Protein AF-A0A9E7K0M8-F1 (afdb_monomer_lite)

Secondary structure (DSSP, 8-state):
-HHHHHHHHHHHHHHHHHHTTSS-HHHHHHHHT-BTTBTTHHHHHHHHHHHHHHHHHHHHHHHHTSSS--HHHHHHHHHHHHHHHTTT--HHHHHHHHHHHHHHT-

Structure (mmCIF, N/CA/C/O backbone):
data_AF-A0A9E7K0M8-F1
#
_entry.id   AF-A0A9E7K0M8-F1
#
loop_
_atom_site.group_PDB
_atom_site.id
_atom_site.type_symbol
_atom_site.label_atom_id
_atom_site.label_alt_id
_atom_site.label_comp_id
_atom_site.label_asym_id
_atom_site.label_entity_id
_atom_site.label_seq_id
_atom_site.pdbx_PDB_ins_code
_atom_site.Cartn_x
_atom_site.Cartn_y
_atom_site.Cartn_z
_atom_site.occupancy
_atom_site.B_iso_or_equiv
_atom_site.auth_seq_id
_atom_site.auth_comp_id
_atom_site.auth_asym_id
_atom_site.auth_atom_id
_atom_site.pdbx_PDB_model_num
ATOM 1 N N . MET A 1 1 ? 20.234 -17.504 -23.427 1.00 54.94 1 MET A N 1
ATOM 2 C CA . MET A 1 1 ? 18.893 -18.111 -23.543 1.00 54.94 1 MET A CA 1
ATOM 3 C C . MET A 1 1 ? 18.097 -17.874 -22.265 1.00 54.94 1 MET A C 1
ATOM 5 O O . MET A 1 1 ? 17.109 -17.171 -22.339 1.00 54.94 1 MET A O 1
ATOM 9 N N . GLU A 1 2 ? 18.609 -18.253 -21.091 1.00 64.62 2 GLU A N 1
ATOM 10 C CA . GLU A 1 2 ? 17.950 -18.014 -19.784 1.00 64.62 2 GLU A CA 1
ATOM 11 C C . GLU A 1 2 ? 17.510 -16.553 -19.509 1.00 64.62 2 GLU A C 1
ATOM 13 O O . GLU A 1 2 ? 16.408 -16.308 -19.026 1.00 64.62 2 GLU A O 1
ATOM 18 N N . SER A 1 3 ? 18.347 -15.561 -19.845 1.00 72.50 3 SER A N 1
ATOM 19 C CA . SER A 1 3 ? 18.064 -14.141 -19.550 1.00 72.50 3 SER A CA 1
ATOM 20 C C . SER A 1 3 ? 16.890 -13.569 -20.364 1.00 72.50 3 SER A C 1
ATOM 22 O O . SER A 1 3 ? 16.057 -12.837 -19.830 1.00 72.50 3 SER A O 1
ATOM 24 N N . SER A 1 4 ? 16.752 -13.963 -21.637 1.00 79.94 4 SER A N 1
ATOM 25 C CA . SER A 1 4 ? 15.642 -13.506 -22.487 1.00 79.94 4 SER A CA 1
ATOM 26 C C . SER A 1 4 ? 14.297 -14.096 -22.063 1.00 79.94 4 SER A C 1
ATOM 28 O O . SER A 1 4 ? 13.265 -13.436 -22.190 1.00 79.94 4 SER A O 1
ATOM 30 N N . ASP A 1 5 ? 14.307 -15.320 -21.536 1.00 88.44 5 ASP A N 1
ATOM 31 C CA . ASP A 1 5 ? 13.095 -15.988 -21.063 1.00 88.44 5 ASP A CA 1
ATOM 32 C C . ASP A 1 5 ? 12.628 -15.407 -19.723 1.00 88.44 5 ASP A C 1
ATOM 34 O O . ASP A 1 5 ? 11.431 -15.177 -19.528 1.00 88.44 5 ASP A O 1
ATOM 38 N N . LEU A 1 6 ? 13.565 -15.071 -18.829 1.00 88.19 6 LEU A N 1
ATOM 39 C CA . LEU A 1 6 ? 13.253 -14.377 -17.579 1.00 88.19 6 LEU A CA 1
ATOM 40 C C . LEU A 1 6 ? 12.683 -12.975 -17.835 1.00 88.19 6 LEU A C 1
ATOM 42 O O . LEU A 1 6 ? 11.679 -12.598 -17.231 1.00 88.19 6 LEU A O 1
ATOM 46 N N . GLN A 1 7 ? 13.267 -12.232 -18.780 1.00 88.88 7 GLN A N 1
ATOM 47 C CA . GLN A 1 7 ? 12.776 -10.909 -19.163 1.00 88.88 7 GLN A CA 1
ATOM 48 C C . GLN A 1 7 ? 11.356 -10.970 -19.743 1.00 88.88 7 GLN A C 1
ATOM 50 O O . GLN A 1 7 ? 10.509 -10.158 -19.372 1.00 88.88 7 GLN A O 1
ATOM 55 N N . ARG A 1 8 ? 11.057 -11.956 -20.600 1.00 91.88 8 ARG A N 1
ATOM 56 C CA . ARG A 1 8 ? 9.691 -12.173 -21.108 1.00 91.88 8 ARG A CA 1
ATOM 57 C C . ARG A 1 8 ? 8.702 -12.464 -19.988 1.00 91.88 8 ARG A C 1
ATOM 59 O O . ARG A 1 8 ? 7.664 -11.816 -19.924 1.00 91.88 8 ARG A O 1
ATOM 66 N N . ARG A 1 9 ? 9.040 -13.381 -19.074 1.00 92.69 9 ARG A N 1
ATOM 67 C CA . ARG A 1 9 ? 8.177 -13.703 -17.926 1.00 92.69 9 ARG A CA 1
ATOM 68 C C . ARG A 1 9 ? 7.910 -12.485 -17.048 1.00 92.69 9 ARG A C 1
ATOM 70 O O . ARG A 1 9 ? 6.783 -12.307 -16.600 1.00 92.69 9 ARG A O 1
ATOM 77 N N . TYR A 1 10 ? 8.921 -11.650 -16.822 1.00 88.31 10 TYR A N 1
ATOM 78 C CA . TYR A 1 10 ? 8.768 -10.414 -16.058 1.00 88.31 10 TYR A CA 1
ATOM 79 C C . TYR A 1 10 ? 7.801 -9.434 -16.738 1.00 88.31 10 TYR A C 1
ATOM 81 O O . TYR A 1 10 ? 6.909 -8.893 -16.082 1.00 88.31 10 TYR A O 1
ATOM 89 N N . ILE A 1 11 ? 7.936 -9.241 -18.053 1.00 89.88 11 ILE A N 1
ATOM 90 C CA . ILE A 1 11 ? 7.057 -8.359 -18.832 1.00 89.88 11 ILE A CA 1
ATOM 91 C C . ILE A 1 11 ? 5.614 -8.876 -18.823 1.00 89.88 11 ILE A C 1
ATOM 93 O O . ILE A 1 11 ? 4.697 -8.101 -18.544 1.00 89.88 11 ILE A O 1
ATOM 97 N N . ASP A 1 12 ? 5.399 -10.168 -19.076 1.00 94.38 12 ASP A N 1
ATOM 98 C CA . ASP A 1 12 ? 4.059 -10.773 -19.094 1.00 94.38 12 ASP A CA 1
ATOM 99 C C . ASP A 1 12 ? 3.374 -10.702 -17.722 1.00 94.38 12 ASP A C 1
ATOM 101 O O . ASP A 1 12 ? 2.181 -10.387 -17.621 1.00 94.38 12 ASP A O 1
ATOM 105 N N . PHE A 1 13 ? 4.134 -10.953 -16.652 1.00 91.25 13 PHE A N 1
ATOM 106 C CA . PHE A 1 13 ? 3.633 -10.869 -15.283 1.00 91.25 13 PHE A CA 1
ATOM 107 C C . PHE A 1 13 ? 3.243 -9.434 -14.923 1.00 91.25 13 PHE A C 1
ATOM 109 O O . PHE A 1 13 ? 2.107 -9.182 -14.522 1.00 91.25 13 PHE A O 1
ATOM 116 N N . THR A 1 14 ? 4.142 -8.478 -15.163 1.00 88.19 14 THR A N 1
ATOM 117 C CA . THR A 1 14 ? 3.890 -7.054 -14.904 1.00 88.19 14 THR A CA 1
ATOM 118 C C . THR A 1 14 ? 2.683 -6.561 -15.704 1.00 88.19 14 THR A C 1
ATOM 120 O O . THR A 1 14 ? 1.791 -5.919 -15.157 1.00 88.19 14 THR A O 1
ATOM 123 N N . SER A 1 15 ? 2.581 -6.941 -16.980 1.00 90.94 15 SER A N 1
ATOM 124 C CA . SER A 1 15 ? 1.446 -6.584 -17.842 1.00 90.94 15 SER A CA 1
ATOM 125 C C . SER A 1 15 ? 0.112 -7.116 -17.310 1.00 90.94 15 SER A C 1
ATOM 127 O O . SER A 1 15 ? -0.915 -6.447 -17.423 1.00 90.94 15 SER A O 1
ATOM 129 N N . THR A 1 16 ? 0.114 -8.310 -16.714 1.00 93.00 16 THR A N 1
ATOM 130 C CA . THR A 1 16 ? -1.080 -8.887 -16.082 1.00 93.00 16 THR A CA 1
ATOM 131 C C . THR A 1 16 ? -1.490 -8.095 -14.844 1.00 93.00 16 THR A C 1
ATOM 133 O O . THR A 1 16 ? -2.660 -7.742 -14.727 1.00 93.00 16 THR A O 1
ATOM 136 N N . LEU A 1 17 ? -0.535 -7.708 -13.994 1.00 88.56 17 LEU A N 1
ATOM 137 C CA . LEU A 1 17 ? -0.805 -6.885 -12.812 1.00 88.56 17 LEU A CA 1
ATOM 138 C C . LEU A 1 17 ? -1.392 -5.505 -13.156 1.00 88.56 17 LEU A C 1
ATOM 140 O O . LEU A 1 17 ? -2.304 -5.035 -12.476 1.00 88.56 17 LEU A O 1
ATOM 144 N N . PHE A 1 18 ? -0.913 -4.869 -14.230 1.00 87.56 18 PHE A N 1
ATOM 145 C CA . PHE A 1 18 ? -1.500 -3.624 -14.741 1.00 87.56 18 PHE A CA 1
ATOM 146 C C . PHE A 1 18 ? -2.917 -3.834 -15.283 1.00 87.56 18 PHE A C 1
ATOM 148 O O . PHE A 1 18 ? -3.816 -3.046 -14.997 1.00 87.56 18 PHE A O 1
ATOM 155 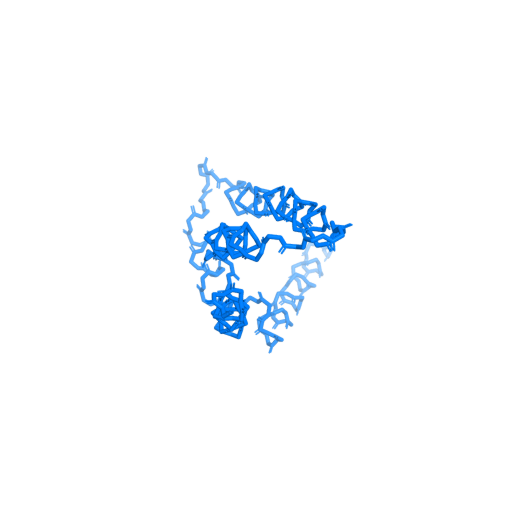N N . ARG A 1 19 ? -3.138 -4.907 -16.054 1.00 89.88 19 ARG A N 1
ATOM 156 C CA . ARG A 1 19 ? -4.451 -5.221 -16.639 1.00 89.88 19 ARG A CA 1
ATOM 157 C C . ARG A 1 19 ? -5.507 -5.518 -15.574 1.00 89.88 19 ARG A C 1
ATOM 159 O O . ARG A 1 19 ? -6.660 -5.140 -15.749 1.00 89.88 19 ARG A O 1
ATOM 166 N N . GLU A 1 20 ? -5.121 -6.188 -14.495 1.00 87.56 20 GLU A N 1
ATOM 167 C CA . GLU A 1 20 ? -6.004 -6.525 -13.371 1.00 87.56 20 GLU A CA 1
ATOM 168 C C . GLU A 1 20 ? -6.189 -5.361 -12.382 1.00 87.56 20 GLU A C 1
ATOM 170 O O . GLU A 1 20 ? -7.044 -5.431 -11.503 1.00 87.56 20 GLU A O 1
ATOM 175 N N . GLY A 1 21 ? -5.443 -4.262 -12.546 1.00 82.75 21 GLY A N 1
ATOM 176 C CA . GLY A 1 21 ? -5.574 -3.067 -11.713 1.00 82.75 21 GLY A CA 1
ATOM 177 C C . GLY A 1 21 ? -4.892 -3.174 -10.347 1.00 82.75 21 GLY A C 1
ATOM 178 O O . GLY A 1 21 ? -5.239 -2.414 -9.441 1.00 82.75 21 GLY A O 1
ATOM 179 N N . PHE A 1 22 ? -3.930 -4.090 -10.199 1.00 80.62 22 PHE A N 1
ATOM 180 C CA . PHE A 1 22 ? -3.025 -4.144 -9.045 1.00 80.62 22 PHE A CA 1
ATOM 181 C C . PHE A 1 22 ? -1.924 -3.087 -9.134 1.00 80.62 22 PHE A C 1
ATOM 183 O O . PHE A 1 22 ? -1.478 -2.576 -8.112 1.00 80.62 22 PHE A O 1
ATOM 190 N N . LEU A 1 23 ? -1.500 -2.749 -10.354 1.00 85.25 23 LEU A N 1
ATOM 191 C CA . LEU A 1 23 ? -0.552 -1.675 -10.632 1.00 85.25 23 LEU A CA 1
ATOM 192 C C . LEU A 1 23 ? -1.225 -0.599 -11.484 1.00 85.25 23 LEU A C 1
ATOM 194 O O . LEU A 1 23 ? -2.046 -0.898 -12.352 1.00 85.25 23 LEU A O 1
ATOM 198 N N . ASP A 1 24 ? -0.861 0.657 -11.250 1.00 84.19 24 ASP A N 1
ATOM 199 C CA . ASP A 1 24 ? -1.292 1.797 -12.055 1.00 84.19 24 ASP A CA 1
ATOM 200 C C . ASP A 1 24 ? -0.101 2.711 -12.401 1.00 84.19 24 ASP A C 1
ATOM 202 O O . ASP A 1 24 ? 1.064 2.387 -12.152 1.00 84.19 24 ASP A O 1
ATOM 206 N N . SER A 1 25 ? -0.383 3.873 -12.992 1.00 84.94 25 SER A N 1
ATOM 207 C CA . SER A 1 25 ? 0.640 4.851 -13.376 1.00 84.94 25 SER A CA 1
ATOM 208 C C . SER A 1 25 ? 1.528 5.330 -12.219 1.00 84.94 25 SER A C 1
ATOM 210 O O . SER A 1 25 ? 2.601 5.872 -12.481 1.00 84.94 25 SER A O 1
ATOM 212 N N . GLN A 1 26 ? 1.114 5.173 -10.956 1.00 82.25 26 GLN A N 1
ATOM 213 C CA . GLN A 1 26 ? 1.948 5.495 -9.793 1.00 82.25 26 GLN A CA 1
ATOM 214 C C . GLN A 1 26 ? 3.121 4.517 -9.673 1.00 82.25 26 GLN A C 1
ATOM 216 O O . GLN A 1 26 ? 4.236 4.938 -9.375 1.00 82.25 26 GLN A O 1
ATOM 221 N N . TYR A 1 27 ? 2.909 3.231 -9.977 1.00 85.00 27 TYR A N 1
ATOM 222 C CA . TYR A 1 27 ? 3.992 2.246 -9.985 1.00 85.00 27 TYR A CA 1
ATOM 223 C C . TYR A 1 27 ? 5.043 2.587 -11.045 1.00 85.00 27 TYR A C 1
ATOM 225 O O . TYR A 1 27 ? 6.239 2.555 -10.771 1.00 85.00 27 TYR A O 1
ATOM 233 N N . THR A 1 28 ? 4.610 3.015 -12.234 1.00 86.06 28 THR A N 1
ATOM 234 C CA . THR A 1 28 ? 5.533 3.479 -13.281 1.00 86.06 28 THR A CA 1
ATOM 235 C C . THR A 1 28 ? 6.321 4.718 -12.845 1.00 86.06 28 THR A C 1
ATOM 237 O O . THR A 1 28 ? 7.510 4.807 -13.133 1.00 86.06 28 THR A O 1
ATOM 240 N N . GLN A 1 29 ? 5.701 5.655 -12.119 1.00 86.00 29 GLN A N 1
ATOM 241 C CA . GLN A 1 29 ? 6.414 6.806 -11.548 1.00 86.00 29 GLN A CA 1
ATOM 242 C C . GLN A 1 29 ? 7.451 6.375 -10.504 1.00 86.00 29 GLN A C 1
ATOM 244 O O . GLN A 1 29 ? 8.558 6.900 -10.503 1.00 86.00 29 GLN A O 1
ATOM 249 N N . LEU A 1 30 ? 7.137 5.388 -9.658 1.00 85.75 30 LEU A N 1
ATOM 250 C CA . LEU A 1 30 ? 8.106 4.820 -8.715 1.00 85.75 30 LEU A CA 1
ATOM 251 C C . LEU A 1 30 ? 9.298 4.181 -9.436 1.00 85.75 30 LEU A C 1
ATOM 253 O O . LEU A 1 30 ? 10.433 4.392 -9.023 1.00 85.75 30 LEU A O 1
ATOM 257 N N . GLN A 1 31 ? 9.062 3.461 -10.536 1.00 86.06 31 GLN A N 1
ATOM 258 C CA . GLN A 1 31 ? 10.138 2.888 -11.351 1.00 86.06 31 GLN A CA 1
ATOM 259 C C . GLN A 1 31 ? 11.026 3.961 -12.000 1.00 86.06 31 GLN A C 1
ATOM 261 O O . GLN A 1 31 ? 12.222 3.745 -12.138 1.00 86.06 31 GLN A O 1
ATOM 266 N N . GLN A 1 32 ? 10.475 5.122 -12.369 1.00 87.81 32 GLN A N 1
ATOM 267 C CA . GLN A 1 32 ? 11.252 6.237 -12.937 1.00 87.81 32 GLN A CA 1
ATOM 268 C C . GLN A 1 32 ? 12.177 6.923 -11.923 1.00 87.81 32 GLN A C 1
ATOM 270 O O . GLN A 1 32 ? 13.108 7.613 -12.328 1.00 87.81 32 GLN A O 1
ATOM 275 N N . LEU A 1 33 ? 11.916 6.760 -10.624 1.00 87.38 33 LEU A N 1
ATOM 276 C CA . LEU A 1 33 ? 12.771 7.273 -9.551 1.00 87.38 33 LEU A CA 1
ATOM 277 C C . LEU A 1 33 ? 13.938 6.330 -9.223 1.00 87.38 33 LEU A C 1
ATOM 279 O O . LEU A 1 33 ? 14.838 6.721 -8.486 1.00 87.38 33 LEU A O 1
ATOM 283 N N . GLN A 1 34 ? 13.918 5.100 -9.743 1.00 88.06 34 GLN A N 1
ATOM 284 C CA . GLN A 1 34 ? 15.026 4.162 -9.624 1.00 88.06 34 GLN A CA 1
ATOM 285 C C . GLN A 1 34 ? 16.083 4.484 -10.684 1.00 88.06 34 GLN A C 1
ATOM 287 O O . GLN A 1 34 ? 15.788 4.525 -11.879 1.00 88.06 34 GLN A O 1
ATOM 292 N N . ASP A 1 35 ? 17.324 4.677 -10.247 1.00 89.56 35 ASP A N 1
ATOM 293 C CA . ASP A 1 35 ? 18.463 4.968 -11.115 1.00 89.56 35 ASP A CA 1
ATOM 294 C C . ASP A 1 35 ? 19.692 4.125 -10.730 1.00 89.56 35 ASP A C 1
ATOM 296 O O . ASP A 1 35 ? 19.648 3.309 -9.808 1.00 89.56 35 ASP A O 1
ATOM 300 N N . GLU A 1 36 ? 20.803 4.296 -11.451 1.00 88.44 36 GLU A N 1
ATOM 301 C CA . GLU A 1 36 ? 22.048 3.556 -11.193 1.00 88.44 36 GLU A CA 1
ATOM 302 C C . GLU A 1 36 ? 22.652 3.845 -9.806 1.00 88.44 36 GLU A C 1
ATOM 304 O O . GLU A 1 36 ? 23.416 3.029 -9.289 1.00 88.44 36 GLU A O 1
ATOM 309 N N . SER A 1 37 ? 22.316 4.986 -9.193 1.00 89.94 37 SER A N 1
ATOM 310 C CA . SER A 1 37 ? 22.773 5.366 -7.854 1.00 89.94 37 SER A CA 1
ATOM 311 C C . SER A 1 37 ? 21.911 4.767 -6.740 1.00 89.94 37 SER A C 1
ATOM 313 O O . SER A 1 37 ? 22.410 4.565 -5.632 1.00 89.94 37 SER A O 1
ATOM 315 N N . ASN A 1 38 ? 20.650 4.436 -7.036 1.00 87.31 38 ASN A N 1
ATOM 316 C CA . ASN A 1 38 ? 19.737 3.757 -6.125 1.00 87.31 38 ASN A CA 1
ATOM 317 C C . ASN A 1 38 ? 18.938 2.639 -6.828 1.00 87.31 38 ASN A C 1
ATOM 319 O O . ASN A 1 38 ? 17.733 2.785 -7.066 1.00 87.31 38 ASN A O 1
ATOM 323 N N . PRO A 1 39 ? 19.582 1.501 -7.149 1.00 89.06 39 PRO A N 1
ATOM 324 C CA . PRO A 1 39 ? 18.934 0.403 -7.863 1.00 89.06 39 PRO A CA 1
ATOM 325 C C . PRO A 1 39 ? 17.871 -0.322 -7.026 1.00 89.06 39 PRO A C 1
ATOM 327 O O . PRO A 1 39 ? 16.997 -0.964 -7.596 1.00 89.06 39 PRO A O 1
ATOM 330 N N . GLU A 1 40 ? 17.903 -0.208 -5.696 1.00 89.75 40 GLU A N 1
ATOM 331 C CA . GLU A 1 40 ? 16.968 -0.900 -4.798 1.00 89.75 40 GLU A CA 1
ATOM 332 C C . GLU A 1 40 ? 15.763 -0.044 -4.397 1.00 89.75 40 GLU A C 1
ATOM 334 O O . GLU A 1 40 ? 14.904 -0.513 -3.654 1.00 89.75 40 GLU A O 1
ATOM 339 N N . PHE A 1 41 ? 15.642 1.183 -4.918 1.00 87.75 41 PHE A N 1
ATOM 340 C CA . PHE A 1 41 ? 14.592 2.125 -4.525 1.00 87.75 41 PHE A CA 1
ATOM 341 C C . PHE A 1 41 ? 13.186 1.506 -4.532 1.00 87.75 41 PHE A C 1
ATOM 343 O O . PHE A 1 41 ? 12.464 1.573 -3.538 1.00 87.75 41 PHE A O 1
ATOM 350 N N . VAL A 1 42 ? 12.783 0.871 -5.638 1.00 87.06 42 VAL A N 1
ATOM 351 C CA . VAL A 1 42 ? 11.447 0.263 -5.738 1.00 87.06 42 VAL A CA 1
ATOM 352 C C . VAL A 1 42 ? 11.295 -0.879 -4.732 1.00 87.06 42 VAL A C 1
ATOM 354 O O . VAL A 1 42 ? 10.259 -0.965 -4.072 1.00 87.06 42 VAL A O 1
ATOM 357 N N . THR A 1 43 ? 12.322 -1.719 -4.571 1.00 88.00 43 THR A N 1
ATOM 358 C CA . THR A 1 43 ? 12.339 -2.820 -3.597 1.00 88.00 43 THR A CA 1
ATOM 359 C C . THR A 1 43 ? 12.168 -2.302 -2.170 1.00 88.00 43 THR A C 1
ATOM 361 O O . THR A 1 43 ? 11.345 -2.829 -1.422 1.00 88.00 43 THR A O 1
ATOM 364 N N . GLU A 1 44 ? 12.893 -1.250 -1.789 1.00 88.19 44 GLU A N 1
ATOM 365 C CA . GLU A 1 44 ? 12.824 -0.637 -0.461 1.00 88.19 44 GLU A CA 1
ATOM 366 C C . GLU A 1 44 ? 11.437 -0.057 -0.181 1.00 88.19 44 GLU A C 1
ATOM 368 O O . GLU A 1 44 ? 10.842 -0.341 0.860 1.00 88.19 44 GLU A O 1
ATOM 373 N N . VAL A 1 45 ? 10.879 0.710 -1.124 1.00 84.94 45 VAL A N 1
ATOM 374 C CA . VAL A 1 45 ? 9.557 1.330 -0.953 1.00 84.94 45 VAL A CA 1
ATOM 375 C C . VAL A 1 45 ? 8.462 0.260 -0.858 1.00 84.94 45 VAL A C 1
ATOM 377 O O . VAL A 1 45 ? 7.564 0.382 -0.024 1.00 84.94 45 VAL A O 1
ATOM 380 N N . VAL A 1 46 ? 8.541 -0.804 -1.665 1.00 84.94 46 VAL A N 1
ATOM 381 C CA . VAL A 1 46 ? 7.606 -1.941 -1.601 1.00 84.94 46 VAL A CA 1
ATOM 382 C C . VAL A 1 46 ? 7.756 -2.707 -0.282 1.00 84.94 46 VAL A C 1
ATOM 384 O O . VAL A 1 46 ? 6.756 -3.066 0.337 1.00 84.94 46 VAL A O 1
ATOM 387 N N . THR A 1 47 ? 8.985 -2.915 0.190 1.00 87.44 47 THR A N 1
ATOM 388 C CA . THR A 1 47 ? 9.255 -3.599 1.464 1.00 87.44 47 THR A CA 1
ATOM 389 C C . THR A 1 47 ? 8.685 -2.817 2.645 1.00 87.44 47 THR A C 1
ATOM 391 O O . THR A 1 47 ? 7.991 -3.393 3.482 1.00 87.44 47 THR A O 1
ATOM 394 N N . LEU A 1 48 ? 8.918 -1.502 2.692 1.00 85.44 48 LEU A N 1
ATOM 395 C CA . LEU A 1 48 ? 8.349 -0.621 3.716 1.00 85.44 48 LEU A CA 1
ATOM 396 C C . LEU A 1 48 ? 6.819 -0.642 3.683 1.00 85.44 48 LEU A C 1
ATOM 398 O O . LEU A 1 48 ? 6.182 -0.736 4.728 1.00 85.44 48 LEU A O 1
ATOM 402 N N . PHE A 1 49 ? 6.227 -0.621 2.486 1.00 83.00 49 PHE A N 1
ATOM 403 C CA . PHE A 1 49 ? 4.780 -0.720 2.332 1.00 83.00 49 PHE A CA 1
ATOM 404 C C . PHE A 1 49 ? 4.211 -2.008 2.944 1.00 83.00 49 PHE A C 1
ATOM 406 O O . PHE A 1 49 ? 3.218 -1.940 3.670 1.00 83.00 49 PHE A O 1
ATOM 413 N N . PHE A 1 50 ? 4.833 -3.166 2.700 1.00 84.25 50 PHE A N 1
ATOM 414 C CA . PHE A 1 50 ? 4.381 -4.428 3.293 1.00 84.25 50 PHE A CA 1
ATOM 415 C C . PHE A 1 50 ? 4.550 -4.450 4.814 1.00 84.25 50 PHE A C 1
ATOM 417 O O . PHE A 1 50 ? 3.613 -4.821 5.514 1.00 84.25 50 PHE A O 1
ATOM 424 N N . GLN A 1 51 ? 5.685 -3.977 5.335 1.00 87.19 51 GLN A N 1
ATOM 425 C CA . GLN A 1 51 ? 5.928 -3.913 6.781 1.00 87.19 51 GLN A CA 1
ATOM 426 C C . GLN A 1 51 ? 4.927 -3.009 7.511 1.00 87.19 51 GLN A C 1
ATOM 428 O O . GLN A 1 51 ? 4.465 -3.345 8.602 1.00 87.19 51 GLN A O 1
ATOM 433 N N . ASP A 1 52 ? 4.596 -1.856 6.929 1.00 83.62 52 ASP A N 1
ATOM 434 C CA . ASP A 1 52 ? 3.599 -0.948 7.496 1.00 83.62 52 ASP A CA 1
ATOM 435 C C . ASP A 1 52 ? 2.189 -1.541 7.385 1.00 83.62 52 ASP A C 1
ATOM 437 O O . ASP A 1 52 ? 1.395 -1.425 8.319 1.00 83.62 52 ASP A O 1
ATOM 441 N N . SER A 1 53 ? 1.885 -2.216 6.273 1.00 82.44 53 SER A N 1
ATOM 442 C CA . SER A 1 53 ? 0.584 -2.857 6.055 1.00 82.44 53 SER A CA 1
ATOM 443 C C . SER A 1 53 ? 0.333 -4.015 7.020 1.00 82.44 53 SER A C 1
ATOM 445 O O . SER A 1 53 ? -0.768 -4.101 7.555 1.00 82.44 53 SER A O 1
ATOM 447 N N . GLU A 1 54 ? 1.334 -4.859 7.293 1.00 87.56 54 GLU A N 1
ATOM 448 C CA . GLU A 1 54 ? 1.230 -5.954 8.272 1.00 87.56 54 GLU A CA 1
ATOM 449 C C . GLU A 1 54 ? 0.922 -5.422 9.676 1.00 87.56 54 GLU A C 1
ATOM 451 O O . GLU A 1 54 ? -0.041 -5.853 10.305 1.00 87.56 54 GLU A O 1
ATOM 456 N N . LYS A 1 55 ? 1.665 -4.408 10.140 1.00 86.56 55 LYS A N 1
ATOM 457 C CA . LYS A 1 55 ? 1.416 -3.786 11.454 1.00 86.56 55 LYS A CA 1
ATOM 458 C C . LYS A 1 55 ? 0.013 -3.194 11.552 1.00 86.56 55 LYS A C 1
ATOM 460 O O . LYS A 1 55 ? -0.677 -3.387 12.549 1.00 86.56 55 LYS A O 1
ATOM 465 N N . LEU A 1 56 ? -0.414 -2.473 10.515 1.00 82.56 56 LEU A N 1
ATOM 466 C CA . LEU A 1 56 ? -1.738 -1.854 10.479 1.00 82.56 56 LEU A CA 1
ATOM 467 C C . LEU A 1 56 ? -2.852 -2.902 10.416 1.00 82.56 56 LEU A C 1
ATOM 469 O O . LEU A 1 56 ? -3.901 -2.707 11.028 1.00 82.56 56 LEU A O 1
ATOM 473 N N . GLN A 1 57 ? -2.631 -4.019 9.721 1.00 84.94 57 GLN A N 1
ATOM 474 C CA . GLN A 1 57 ? -3.552 -5.151 9.699 1.00 84.94 57 GLN A CA 1
ATOM 475 C C . GLN A 1 57 ? -3.674 -5.809 11.081 1.00 84.94 57 GLN A C 1
ATOM 477 O O . GLN A 1 57 ? -4.793 -6.101 11.513 1.00 84.94 57 GLN A O 1
ATOM 482 N N . ASP A 1 58 ? -2.563 -6.001 11.790 1.00 88.69 58 ASP A N 1
ATOM 483 C CA . ASP A 1 58 ? -2.558 -6.547 13.150 1.00 88.69 58 ASP A CA 1
ATOM 484 C C . ASP A 1 58 ? -3.296 -5.622 14.129 1.00 88.69 58 ASP A C 1
ATOM 486 O O . ASP A 1 58 ? -4.149 -6.070 14.901 1.00 88.69 58 ASP A O 1
ATOM 490 N N . ASP A 1 59 ? -3.035 -4.314 14.063 1.00 85.75 59 ASP A N 1
ATOM 491 C CA . ASP A 1 59 ? -3.705 -3.322 14.906 1.00 85.75 59 ASP A CA 1
ATOM 492 C C . ASP A 1 59 ? -5.208 -3.215 14.615 1.00 85.75 59 ASP A C 1
ATOM 494 O O . ASP A 1 59 ? -6.017 -3.123 15.549 1.00 85.75 59 ASP A O 1
ATOM 498 N N . LEU A 1 60 ? -5.605 -3.281 13.339 1.00 83.62 60 LEU A N 1
ATOM 499 C CA . LEU A 1 60 ? -7.010 -3.351 12.934 1.00 83.62 60 LEU A CA 1
ATOM 500 C C . LEU A 1 60 ? -7.678 -4.612 13.479 1.00 83.62 60 LEU A C 1
ATOM 502 O O . LEU A 1 60 ? -8.741 -4.518 14.091 1.00 83.62 60 LEU A O 1
ATOM 506 N N . THR A 1 61 ? -7.041 -5.771 13.311 1.00 87.88 61 THR A N 1
ATOM 507 C CA . THR A 1 61 ? -7.563 -7.059 13.788 1.00 87.88 61 THR A CA 1
ATOM 508 C C . THR A 1 61 ? -7.768 -7.023 15.298 1.00 87.88 61 THR A C 1
ATOM 510 O O . THR A 1 61 ? -8.855 -7.323 15.781 1.00 87.88 61 THR A O 1
ATOM 513 N N . ARG A 1 62 ? -6.770 -6.545 16.049 1.00 87.69 62 ARG A N 1
ATOM 514 C CA . ARG A 1 62 ? -6.857 -6.396 17.506 1.00 87.69 62 ARG A CA 1
ATOM 515 C C . ARG A 1 62 ? -7.947 -5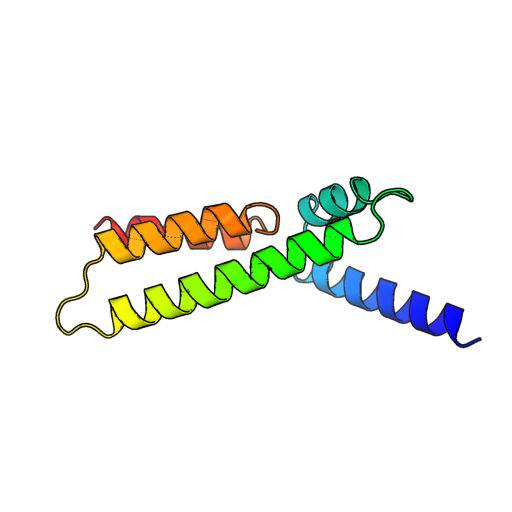.419 17.945 1.00 87.69 62 ARG A C 1
ATOM 517 O O . ARG A 1 62 ? -8.550 -5.622 18.993 1.00 87.69 62 ARG A O 1
ATOM 524 N N . THR A 1 63 ? -8.175 -4.344 17.190 1.00 85.88 63 THR A N 1
ATOM 525 C CA . THR A 1 63 ? -9.219 -3.355 17.507 1.00 85.88 63 THR A CA 1
ATOM 526 C C . THR A 1 63 ? -10.619 -3.917 17.240 1.00 85.88 63 THR A C 1
ATOM 528 O O . THR A 1 63 ? -11.543 -3.631 17.997 1.00 85.88 63 THR A O 1
ATOM 531 N N . LEU A 1 64 ? -10.775 -4.729 16.191 1.00 85.25 64 LEU A N 1
ATOM 532 C CA . LEU A 1 64 ? -12.042 -5.369 15.828 1.00 85.25 64 LEU A CA 1
ATOM 533 C C . LEU A 1 64 ? -12.394 -6.570 16.719 1.00 85.25 64 LEU A C 1
ATOM 535 O O . LEU A 1 64 ? -13.572 -6.876 16.864 1.00 85.25 64 LEU A O 1
ATOM 539 N N . ASP A 1 65 ? -11.402 -7.216 17.333 1.00 90.38 65 ASP A N 1
ATOM 540 C CA . ASP A 1 65 ? -11.589 -8.356 18.247 1.00 90.38 65 ASP A CA 1
ATOM 541 C C . ASP A 1 65 ? -12.035 -7.937 19.669 1.00 90.38 65 ASP A C 1
ATOM 543 O O . ASP A 1 65 ? -12.202 -8.764 20.563 1.00 90.38 65 ASP A O 1
ATOM 547 N N . GLN A 1 66 ? -12.227 -6.635 19.914 1.00 86.19 66 GLN A N 1
ATOM 548 C CA . GLN A 1 66 ? -12.703 -6.120 21.200 1.00 86.19 66 GLN A CA 1
ATOM 549 C C . GLN A 1 66 ? -14.222 -6.286 21.347 1.00 86.19 66 GLN A C 1
ATOM 551 O O . GLN A 1 66 ? -14.976 -6.048 20.408 1.00 86.19 66 GLN A O 1
ATOM 556 N N . GLU A 1 67 ? -14.687 -6.600 22.563 1.00 82.25 67 GLU A N 1
ATOM 557 C CA . GLU A 1 67 ? -16.123 -6.726 22.886 1.00 82.25 67 GLU A CA 1
ATOM 558 C C . GLU A 1 67 ? -16.912 -5.438 22.582 1.00 82.25 67 GLU A C 1
ATOM 560 O O . GLU A 1 67 ? -18.070 -5.484 22.171 1.00 82.25 67 GLU A O 1
ATOM 565 N N . VAL A 1 68 ? -16.259 -4.280 22.730 1.00 84.50 68 VAL A N 1
ATOM 566 C CA . VAL A 1 68 ? -16.753 -2.977 22.276 1.00 84.50 68 VAL A CA 1
ATOM 567 C C . VAL A 1 68 ? -15.717 -2.378 21.333 1.00 84.50 68 VAL A C 1
ATOM 569 O O . VAL A 1 68 ? -14.638 -1.973 21.764 1.00 84.50 68 VAL A O 1
ATOM 572 N N . VAL A 1 69 ? -16.052 -2.314 20.045 1.00 85.62 69 VAL A N 1
ATOM 573 C CA . VAL A 1 69 ? -15.159 -1.801 18.999 1.00 85.62 69 VAL A CA 1
ATOM 574 C C . VAL A 1 69 ? -15.127 -0.272 19.018 1.00 85.62 69 VAL A C 1
ATOM 576 O O . VAL A 1 69 ? -16.153 0.396 18.884 1.00 85.62 69 VAL A O 1
ATOM 579 N N . ASP A 1 70 ? -13.927 0.296 19.129 1.00 86.00 70 ASP A N 1
ATOM 580 C CA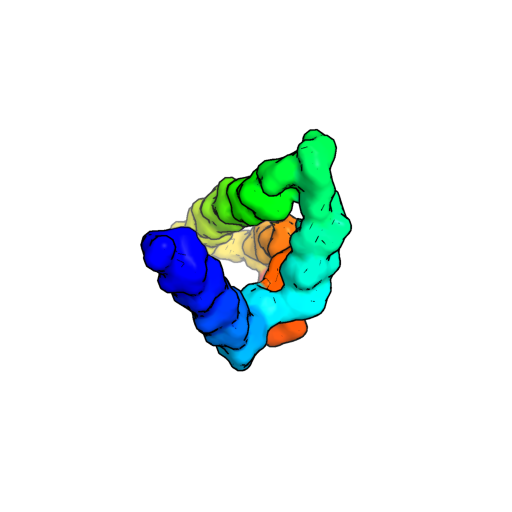 . ASP A 1 70 ? -13.694 1.734 18.975 1.00 86.00 70 ASP A CA 1
ATOM 581 C C . ASP A 1 70 ? -13.535 2.089 17.487 1.00 86.00 70 ASP A C 1
ATOM 583 O O . ASP A 1 70 ? -12.429 2.099 16.937 1.00 86.00 70 ASP A O 1
ATOM 587 N N . PHE A 1 71 ? -14.652 2.396 16.822 1.00 84.75 71 PHE A N 1
ATOM 588 C CA . PHE A 1 71 ? -14.661 2.743 15.396 1.00 84.75 71 PHE A CA 1
ATOM 589 C C . PHE A 1 71 ? -13.827 3.986 15.058 1.00 84.75 71 PHE A C 1
ATOM 591 O O . PHE A 1 71 ? -13.293 4.071 13.954 1.00 84.75 71 PHE A O 1
ATOM 598 N N . LYS A 1 72 ? -13.597 4.904 16.010 1.00 85.62 72 LYS A N 1
ATOM 599 C CA . LYS A 1 72 ? -12.695 6.047 15.784 1.00 85.62 72 LYS A CA 1
ATOM 600 C C . LYS A 1 72 ? -11.247 5.594 15.656 1.00 85.62 72 LYS A C 1
ATOM 602 O O . LYS A 1 72 ? -10.512 6.110 14.814 1.00 85.62 72 LYS A O 1
ATOM 607 N N . LYS A 1 73 ? -10.829 4.612 16.460 1.00 84.56 73 LYS A N 1
ATOM 608 C CA . LYS A 1 73 ? -9.516 3.980 16.287 1.00 84.56 73 LYS A CA 1
ATOM 609 C C . LYS A 1 73 ? -9.453 3.210 14.980 1.00 84.56 73 LYS A C 1
ATOM 611 O O . LYS A 1 73 ? -8.463 3.351 14.274 1.00 84.56 73 LYS A O 1
ATOM 616 N N . VAL A 1 74 ? -10.484 2.447 14.618 1.00 84.69 74 VAL A N 1
ATOM 617 C CA . VAL A 1 74 ? -10.516 1.734 13.327 1.00 84.69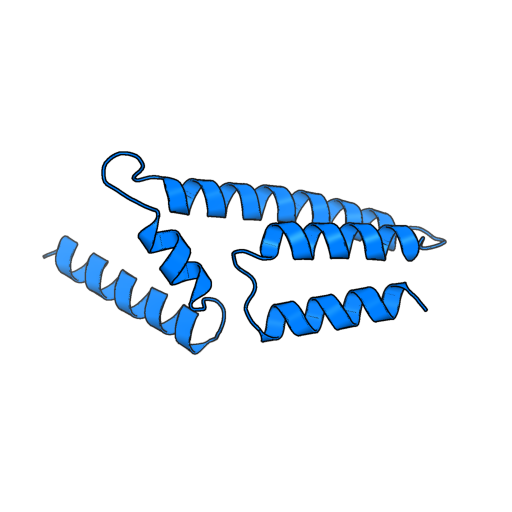 74 VAL A CA 1
ATOM 618 C C . VAL A 1 74 ? -10.336 2.716 12.163 1.00 84.69 74 VAL A C 1
ATOM 620 O O . VAL A 1 74 ? -9.436 2.522 11.347 1.00 84.69 74 VAL A O 1
ATOM 623 N N . ALA A 1 75 ? -11.088 3.821 12.143 1.00 83.88 75 ALA A N 1
ATOM 624 C CA . ALA A 1 75 ? -10.955 4.874 11.136 1.00 83.88 75 ALA A CA 1
ATOM 625 C C . ALA A 1 75 ? -9.524 5.428 11.057 1.00 83.88 75 ALA A C 1
ATOM 627 O O . ALA A 1 75 ? -8.984 5.595 9.964 1.00 83.88 75 ALA A O 1
ATOM 628 N N . ALA A 1 76 ? -8.881 5.674 12.205 1.00 85.81 76 ALA A N 1
ATOM 629 C CA . ALA A 1 76 ? -7.511 6.178 12.257 1.00 85.81 76 ALA A CA 1
ATOM 630 C C . ALA A 1 76 ? -6.490 5.195 11.652 1.00 85.81 76 ALA A C 1
ATOM 632 O O . ALA A 1 76 ? -5.620 5.620 10.889 1.00 85.81 76 ALA A O 1
ATOM 633 N N . HIS A 1 77 ? -6.610 3.892 11.935 1.00 82.31 77 HIS A N 1
ATOM 634 C CA . HIS A 1 77 ? -5.735 2.873 11.342 1.00 82.31 77 HIS A CA 1
ATOM 635 C C . HIS A 1 77 ? -5.976 2.736 9.832 1.00 82.31 77 HIS A C 1
ATOM 637 O O . HIS A 1 77 ? -5.017 2.683 9.063 1.00 82.31 77 HIS A O 1
ATOM 643 N N . VAL A 1 78 ? -7.237 2.768 9.379 1.00 82.00 78 VAL A N 1
ATOM 644 C CA . VAL A 1 78 ? -7.569 2.761 7.942 1.00 82.00 78 VAL A CA 1
ATOM 645 C C . VAL A 1 78 ? -7.014 4.005 7.240 1.00 82.00 78 VAL A C 1
ATOM 647 O O . VAL A 1 78 ? -6.466 3.899 6.146 1.00 82.00 78 VAL A O 1
ATOM 650 N N . HIS A 1 79 ? -7.078 5.178 7.873 1.00 83.81 79 HIS A N 1
ATOM 651 C CA . HIS A 1 79 ? -6.472 6.405 7.353 1.00 83.81 79 HIS A CA 1
ATOM 652 C C . HIS A 1 79 ? -4.949 6.301 7.216 1.00 83.81 79 HIS A C 1
ATOM 654 O O . HIS A 1 79 ? -4.396 6.726 6.199 1.00 83.81 79 HIS A O 1
ATOM 660 N N . GLN A 1 80 ? -4.262 5.739 8.215 1.00 81.94 80 GLN A N 1
ATOM 661 C CA . GLN A 1 80 ? -2.817 5.511 8.133 1.00 81.94 80 GLN A CA 1
ATOM 662 C C . GLN A 1 80 ? -2.469 4.523 7.017 1.00 81.94 80 GLN A C 1
ATOM 664 O O . GLN A 1 80 ? -1.537 4.779 6.256 1.00 81.94 80 GLN A O 1
ATOM 669 N N . LEU A 1 81 ? -3.261 3.460 6.859 1.00 75.62 81 LEU A N 1
ATOM 670 C CA . LEU A 1 81 ? -3.081 2.465 5.802 1.00 75.62 81 LEU A CA 1
ATOM 671 C C . LEU A 1 81 ? -3.332 3.048 4.412 1.00 75.62 81 LEU A C 1
ATOM 673 O O . LEU A 1 81 ? -2.583 2.784 3.473 1.00 75.62 81 LEU A O 1
ATOM 677 N N . GLN A 1 82 ? -4.340 3.908 4.268 1.00 80.25 82 GLN A N 1
ATOM 678 C CA . GLN A 1 82 ? -4.546 4.677 3.045 1.00 80.25 82 GLN A CA 1
ATOM 679 C C . GLN A 1 82 ? -3.327 5.568 2.749 1.00 80.25 82 GLN A C 1
ATOM 681 O O . GLN A 1 82 ? -2.896 5.660 1.602 1.00 80.25 82 GLN A O 1
ATOM 686 N N . GLY A 1 83 ? -2.765 6.223 3.768 1.00 75.50 83 GLY A N 1
ATOM 687 C CA . GLY A 1 83 ? -1.587 7.078 3.629 1.00 75.50 83 GLY A CA 1
ATOM 688 C C . GLY A 1 83 ? -0.337 6.310 3.193 1.00 75.50 83 GLY A C 1
ATOM 689 O O . GLY A 1 83 ? 0.326 6.714 2.236 1.00 75.50 83 GLY A O 1
ATOM 690 N N . SER A 1 84 ? -0.036 5.181 3.842 1.00 71.62 84 SER A N 1
ATOM 691 C CA . SER A 1 84 ? 1.116 4.333 3.499 1.00 71.62 84 SER A CA 1
ATOM 692 C C . SER A 1 84 ? 0.963 3.711 2.109 1.00 71.62 84 SER A C 1
ATOM 694 O O . SER A 1 84 ? 1.916 3.683 1.325 1.00 71.62 84 SER A O 1
ATOM 696 N N . SER A 1 85 ? -0.263 3.311 1.758 1.00 69.31 85 SER A N 1
ATOM 697 C CA . SER A 1 85 ? -0.599 2.748 0.454 1.00 69.31 85 SER A CA 1
ATOM 698 C C . SER A 1 85 ? -0.781 3.793 -0.644 1.00 69.31 85 SER A C 1
ATOM 700 O O . SER A 1 85 ? -0.900 3.399 -1.796 1.00 69.31 85 SER A O 1
ATOM 702 N N . ALA A 1 86 ? -0.795 5.105 -0.377 1.00 69.56 86 ALA A N 1
ATOM 703 C CA . ALA A 1 86 ? -1.148 6.125 -1.379 1.00 69.56 86 ALA A CA 1
ATOM 704 C C . ALA A 1 86 ? -0.261 6.089 -2.641 1.00 69.56 86 ALA A C 1
ATOM 706 O O . ALA A 1 86 ? -0.722 6.381 -3.747 1.00 69.56 86 ALA A O 1
ATOM 707 N N . ARG A 1 87 ? 1.003 5.682 -2.479 1.00 65.25 87 ARG A N 1
ATOM 708 C CA . ARG A 1 87 ? 1.984 5.526 -3.567 1.00 65.25 87 ARG A CA 1
ATOM 709 C C . ARG A 1 87 ? 1.751 4.285 -4.438 1.00 65.25 87 ARG A C 1
ATOM 711 O O . ARG A 1 87 ? 2.232 4.249 -5.562 1.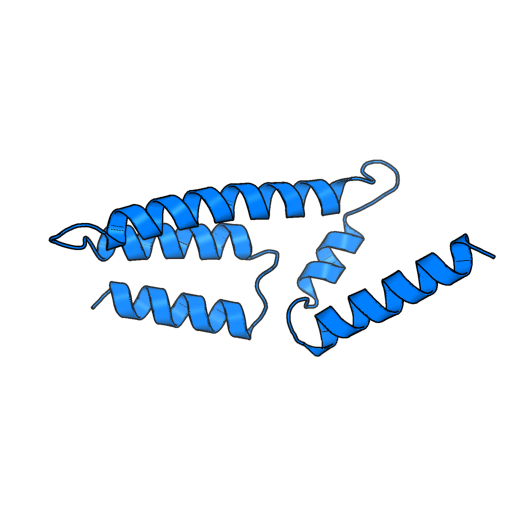00 65.25 87 ARG A O 1
ATOM 718 N N . PHE A 1 88 ? 0.988 3.314 -3.944 1.00 65.88 88 PHE A N 1
ATOM 719 C CA . PHE A 1 88 ? 0.676 2.047 -4.619 1.00 65.88 88 PHE A CA 1
ATOM 720 C C . PHE A 1 88 ? -0.824 1.838 -4.862 1.00 65.88 88 PHE A C 1
ATOM 722 O O . PHE A 1 88 ? -1.225 0.916 -5.561 1.00 65.88 88 PHE A O 1
ATOM 729 N N . SER A 1 89 ? -1.670 2.675 -4.263 1.00 66.62 89 SER A N 1
ATOM 730 C CA . SER A 1 89 ? -3.118 2.528 -4.297 1.00 66.62 89 SER A CA 1
ATOM 731 C C . SER A 1 89 ? -3.620 2.813 -5.690 1.00 66.62 89 SER A C 1
ATOM 733 O O . SER A 1 89 ? -3.426 3.922 -6.175 1.00 66.62 89 SER A O 1
ATOM 735 N N . THR A 1 90 ? -4.365 1.884 -6.273 1.00 72.56 90 THR A N 1
ATOM 736 C CA . THR A 1 90 ? -5.077 2.104 -7.533 1.00 72.56 90 THR A CA 1
ATOM 737 C C . THR A 1 90 ? -6.403 2.842 -7.298 1.00 72.56 90 THR A C 1
ATOM 739 O O . THR A 1 90 ? -6.888 2.891 -6.161 1.00 72.56 90 THR A O 1
ATOM 742 N N . PRO A 1 91 ? -7.027 3.464 -8.321 1.00 75.62 91 PRO A N 1
ATOM 743 C CA . PRO A 1 91 ? -8.290 4.184 -8.141 1.00 75.62 91 PRO A CA 1
ATOM 744 C C . PRO A 1 91 ? -9.399 3.369 -7.441 1.00 75.62 91 PRO A C 1
ATOM 746 O O . PRO A 1 91 ? -10.036 3.923 -6.541 1.00 75.62 91 PRO A O 1
ATOM 749 N N . PRO A 1 92 ? -9.606 2.071 -7.761 1.00 74.75 92 PRO A N 1
ATOM 750 C CA . PRO A 1 92 ? -10.559 1.228 -7.036 1.00 74.75 92 PRO A CA 1
ATOM 751 C C . PRO A 1 92 ? -10.215 1.080 -5.550 1.00 74.75 92 PRO A C 1
ATOM 753 O O . PRO A 1 92 ? -11.086 1.225 -4.695 1.00 74.75 92 PRO A O 1
ATOM 756 N N . MET A 1 93 ? -8.935 0.862 -5.235 1.00 72.56 93 MET A N 1
ATOM 757 C CA . MET A 1 93 ? -8.458 0.712 -3.861 1.00 72.56 93 MET A CA 1
ATOM 758 C C . MET A 1 93 ? -8.644 2.005 -3.058 1.00 72.56 93 MET A C 1
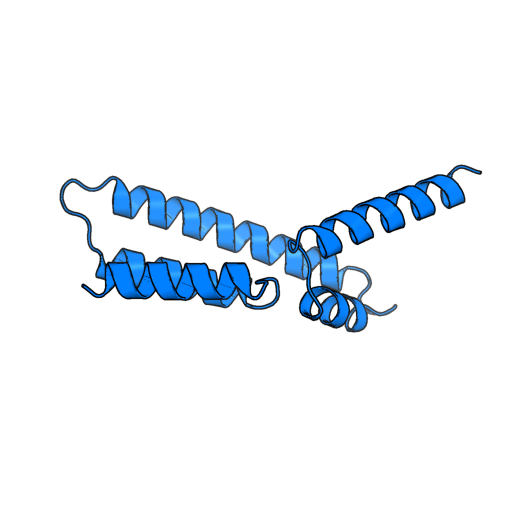ATOM 760 O O . MET A 1 93 ? -9.151 1.972 -1.941 1.00 72.56 93 MET A O 1
ATOM 764 N N . ARG A 1 94 ? -8.359 3.168 -3.664 1.00 76.31 94 ARG A N 1
ATOM 765 C CA . ARG A 1 94 ? -8.642 4.482 -3.058 1.00 76.31 94 ARG A CA 1
ATOM 766 C C . ARG A 1 94 ? -10.127 4.647 -2.736 1.00 76.31 94 ARG A C 1
ATOM 768 O O . ARG A 1 94 ? -10.458 5.097 -1.645 1.00 76.31 94 ARG A O 1
ATOM 775 N N . SER A 1 95 ? -11.016 4.255 -3.651 1.00 77.38 95 SER A N 1
ATOM 776 C CA . SER A 1 95 ? -12.465 4.312 -3.417 1.00 77.38 95 SER A CA 1
ATOM 777 C C . SER A 1 95 ? -12.903 3.425 -2.250 1.00 77.38 95 SER A C 1
ATOM 779 O O . SER A 1 95 ? -13.745 3.844 -1.458 1.00 77.38 95 SER A O 1
ATOM 781 N N . LEU A 1 96 ? -12.335 2.222 -2.123 1.00 79.06 96 LEU A N 1
ATOM 782 C CA . LEU A 1 96 ? -12.615 1.320 -1.005 1.00 79.06 96 LEU A CA 1
ATOM 783 C C . LEU A 1 96 ? -12.191 1.939 0.334 1.00 79.06 96 LEU A C 1
ATOM 785 O O . LEU A 1 96 ? -12.975 1.916 1.283 1.00 79.06 96 LEU A O 1
ATOM 789 N N . TRP A 1 97 ? -11.002 2.551 0.394 1.00 78.50 97 TRP A N 1
ATOM 790 C CA . TRP A 1 97 ? -10.528 3.253 1.592 1.00 78.50 97 TRP A CA 1
ATOM 791 C C . TRP A 1 97 ? -11.489 4.359 2.027 1.00 78.50 97 TRP A C 1
ATOM 793 O O . TRP A 1 97 ? -11.880 4.409 3.192 1.00 78.50 97 TRP A O 1
ATOM 803 N N . PHE A 1 98 ? -11.943 5.193 1.086 1.00 79.69 98 PHE A N 1
ATOM 804 C CA . PHE A 1 98 ? -12.916 6.246 1.385 1.00 79.69 98 PHE A CA 1
ATOM 805 C C . PHE A 1 98 ? -14.225 5.692 1.961 1.00 79.69 98 PHE A C 1
ATOM 807 O O . PHE A 1 98 ? -14.756 6.263 2.912 1.00 79.69 98 PHE A O 1
ATOM 814 N N . VAL A 1 99 ? -14.742 4.585 1.419 1.00 82.94 99 VAL A N 1
ATOM 815 C CA . VAL A 1 99 ? -15.971 3.949 1.925 1.00 82.94 99 VAL A CA 1
ATOM 816 C C . VAL A 1 99 ? -15.770 3.392 3.335 1.00 82.94 99 VAL A C 1
ATOM 818 O O . VAL A 1 99 ? -16.625 3.606 4.192 1.00 82.94 99 VAL A O 1
ATOM 821 N N . LEU A 1 100 ? -14.642 2.727 3.599 1.00 77.00 100 LEU A N 1
ATOM 822 C CA . LEU A 1 100 ? -14.329 2.166 4.919 1.00 77.00 100 LEU A CA 1
ATOM 823 C C . LEU A 1 100 ? -14.201 3.247 5.996 1.00 77.00 100 LEU A C 1
ATOM 825 O O . LEU A 1 100 ? -14.754 3.097 7.083 1.00 77.00 100 LEU A O 1
ATOM 829 N N . ILE A 1 101 ? -13.528 4.355 5.686 1.00 81.62 101 ILE A N 1
ATOM 830 C CA . ILE A 1 101 ? -13.416 5.503 6.596 1.00 81.62 101 ILE A CA 1
ATOM 831 C C . ILE A 1 101 ? -14.801 6.083 6.886 1.00 81.62 101 ILE A C 1
ATOM 833 O O . ILE A 1 101 ? -15.177 6.246 8.042 1.00 81.62 101 ILE A O 1
ATOM 837 N N . ARG A 1 102 ? -15.604 6.321 5.838 1.00 82.69 102 ARG A N 1
ATOM 838 C CA . ARG A 1 102 ? -16.971 6.846 5.980 1.00 82.69 102 ARG A CA 1
ATOM 839 C C . ARG A 1 102 ? -17.868 5.947 6.824 1.00 82.69 102 ARG A C 1
ATOM 841 O O . ARG A 1 102 ? -18.736 6.470 7.512 1.00 82.69 102 ARG A O 1
ATOM 848 N N . PHE A 1 103 ? -17.681 4.632 6.739 1.00 81.69 103 PHE A N 1
ATOM 849 C CA . PHE A 1 103 ? -18.412 3.662 7.547 1.00 81.69 103 PHE A CA 1
ATOM 850 C C . PHE A 1 103 ? -18.037 3.757 9.030 1.00 81.69 103 PHE A C 1
ATOM 852 O O . PHE A 1 103 ? -18.915 3.678 9.876 1.00 81.69 103 PHE A O 1
ATOM 859 N N . CYS A 1 104 ? -16.757 3.964 9.344 1.00 77.94 104 CYS A N 1
ATOM 860 C CA . CYS A 1 104 ? -16.282 4.066 10.727 1.00 77.94 104 CYS A CA 1
ATOM 861 C C . CYS A 1 104 ? -16.617 5.412 11.399 1.00 77.94 104 CYS A C 1
ATOM 863 O O . CYS A 1 104 ? -16.596 5.507 12.624 1.00 77.94 104 CYS A O 1
ATOM 865 N N . ASP A 1 105 ? -16.916 6.448 10.612 1.00 74.00 105 ASP A N 1
ATOM 866 C CA . ASP A 1 105 ? -17.333 7.769 11.101 1.00 74.00 105 ASP A CA 1
ATOM 867 C C . ASP A 1 105 ? -18.828 7.852 11.486 1.00 74.00 105 ASP A C 1
ATOM 869 O O . ASP A 1 105 ? -19.273 8.911 11.945 1.00 74.00 105 ASP A O 1
ATOM 873 N N . HIS A 1 106 ? -19.615 6.790 11.262 1.00 58.50 106 HIS A N 1
ATOM 874 C CA . HIS A 1 106 ? -21.056 6.734 11.546 1.00 58.50 106 HIS A CA 1
ATOM 875 C C . HIS A 1 106 ? -21.355 5.971 12.839 1.00 58.50 106 HIS A C 1
ATOM 877 O O . HIS A 1 106 ? -22.193 6.477 13.619 1.00 58.50 106 HIS A O 1
#

pLDDT: mean 82.97, std 7.22, range [54.94, 94.38]

Radius of gyration: 17.42 Å; chains: 1; bounding box: 44×26×46 Å

Sequence (106 aa):
MESSDLQRRYIDFTSTLFREGFLDSQYTQLQQLQDESNPEFVTEVVTLFFQDSEKLQDDLTRTLDQEVVDFKKVAAHVHQLQGSSARFSTPPMRSLWFVLIRFCDH

InterPro domains:
  IPR008207 Signal transduction histidine kinase, phosphotransfer (Hpt) domain [PF01627] (44-95)
  IPR008207 Signal transduction histidine kinase, phosphotransfer (Hpt) domain [PS50894] (38-106)
  IPR036641 HPT domain superfamily [G3DSA:1.20.120.160] (1-106)
  IPR036641 HPT domain superfamily [SSF47226] (6-98)
  IPR045871 Histidine-containing phosphotransfer protein 1-5/Phosphorelay intermediate protein YPD1 [PTHR28242] (5-88)

Organism: NCBI:txid320322

Foldseek 3Di:
DVVVVVVVVVVVVVVVCVVVQQADVLLVVQVVPADPVHPCSSVVLVVVLVVLVVVLVVQLVVQVPDPDHQLVVNLVSLVVNCVSCVSRAGPVNNVVSVVSNVVSVD